Protein AF-A0A8T5S0E0-F1 (afdb_monomer_lite)

pLDDT: mean 80.26, std 11.24, range [50.44, 94.06]

Structure (mmCIF, N/CA/C/O backbone):
data_AF-A0A8T5S0E0-F1
#
_entry.id   AF-A0A8T5S0E0-F1
#
loop_
_atom_site.group_PDB
_atom_site.id
_atom_site.type_symbol
_atom_site.label_atom_id
_atom_site.lab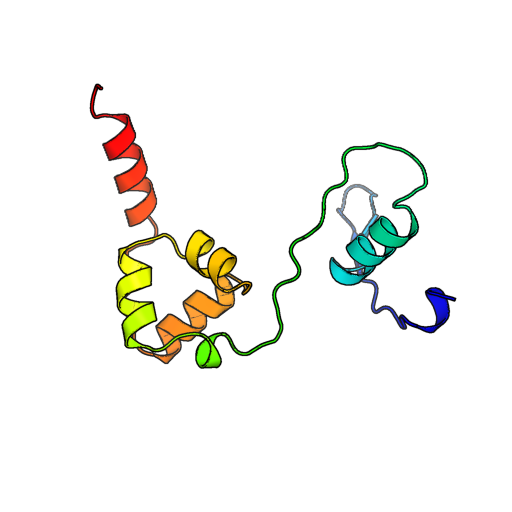el_alt_id
_atom_site.label_comp_id
_atom_site.label_asym_id
_atom_site.label_entity_id
_atom_site.label_seq_id
_atom_site.pdbx_PDB_ins_code
_atom_site.Cartn_x
_atom_site.Cartn_y
_atom_site.Cartn_z
_atom_site.occupancy
_atom_site.B_iso_or_equiv
_atom_site.auth_seq_id
_atom_site.auth_comp_id
_atom_site.auth_asym_id
_atom_site.auth_atom_id
_atom_site.pdbx_PDB_model_num
ATOM 1 N N . MET A 1 1 ? 20.255 -14.688 -21.187 1.00 51.53 1 MET A N 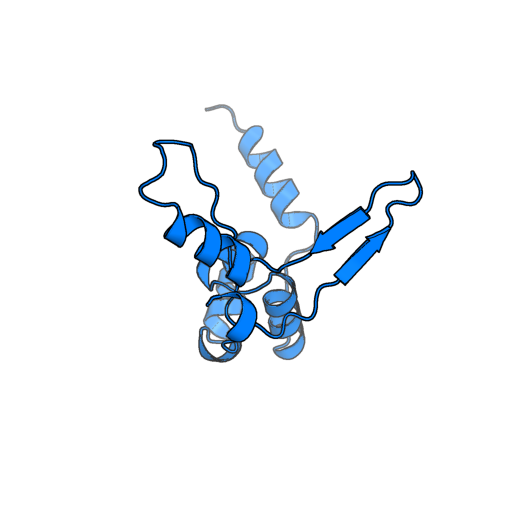1
ATOM 2 C CA . MET A 1 1 ? 19.822 -13.393 -21.769 1.00 51.53 1 MET A CA 1
ATOM 3 C C . MET A 1 1 ? 18.550 -12.947 -21.057 1.00 51.53 1 MET A C 1
ATOM 5 O O . MET A 1 1 ? 17.689 -13.785 -20.851 1.00 51.53 1 MET A O 1
ATOM 9 N N . ILE A 1 2 ? 18.393 -11.671 -20.685 1.00 53.47 2 ILE A N 1
ATOM 10 C CA . ILE A 1 2 ? 17.177 -11.169 -19.997 1.00 53.47 2 ILE A CA 1
ATOM 11 C C . ILE A 1 2 ? 15.900 -11.479 -20.804 1.00 53.47 2 ILE A C 1
ATOM 13 O O . ILE A 1 2 ? 14.902 -11.897 -20.228 1.00 53.47 2 ILE A O 1
ATOM 17 N N . LYS A 1 3 ? 15.983 -11.402 -22.143 1.00 50.44 3 LYS A N 1
ATOM 18 C CA . LYS A 1 3 ? 14.909 -11.757 -23.091 1.00 50.44 3 LYS A CA 1
ATOM 19 C C . LYS A 1 3 ? 14.311 -13.155 -22.896 1.00 50.44 3 LYS A C 1
ATOM 21 O O . LYS A 1 3 ? 13.125 -13.319 -23.116 1.00 50.44 3 LYS A O 1
ATOM 26 N N . SER A 1 4 ? 15.111 -14.148 -22.504 1.00 59.00 4 SER A N 1
ATOM 27 C CA . SER A 1 4 ? 14.640 -15.531 -22.332 1.00 59.00 4 SER A CA 1
ATOM 28 C C . SER A 1 4 ? 14.131 -15.821 -20.918 1.00 59.00 4 SER A C 1
ATOM 30 O O . SER A 1 4 ? 13.557 -16.873 -20.680 1.00 59.00 4 SER A O 1
ATOM 32 N N . LYS A 1 5 ? 14.386 -14.918 -19.962 1.00 60.59 5 LYS A N 1
ATOM 33 C CA . LYS A 1 5 ? 14.005 -15.063 -18.546 1.00 60.59 5 LYS A CA 1
ATOM 34 C C . LYS A 1 5 ? 12.640 -14.438 -18.242 1.00 60.59 5 LYS A C 1
ATOM 36 O O . LYS A 1 5 ? 12.039 -14.711 -17.211 1.00 60.59 5 LYS A O 1
ATOM 41 N N . PHE A 1 6 ? 12.188 -13.567 -19.130 1.00 59.94 6 PHE A N 1
ATOM 42 C CA . PHE A 1 6 ? 11.034 -12.716 -18.954 1.00 59.94 6 PHE A CA 1
ATOM 43 C C . PHE A 1 6 ? 10.143 -12.881 -20.189 1.00 59.94 6 PHE A C 1
ATOM 45 O O . PHE A 1 6 ? 10.235 -12.102 -21.135 1.00 59.94 6 PHE A O 1
ATOM 52 N N . GLU A 1 7 ? 9.302 -13.917 -20.194 1.00 60.81 7 GLU A N 1
ATOM 53 C CA . GLU A 1 7 ? 8.108 -13.982 -21.049 1.00 60.81 7 GLU A CA 1
ATOM 54 C C . GLU A 1 7 ? 7.168 -12.843 -20.621 1.00 60.81 7 GLU A C 1
ATOM 56 O O . GLU A 1 7 ? 6.277 -13.013 -19.792 1.00 60.81 7 GLU A O 1
ATOM 61 N N . LEU A 1 8 ? 7.463 -11.619 -21.064 1.00 60.59 8 LEU A N 1
ATOM 62 C CA . LEU A 1 8 ? 6.767 -10.425 -20.593 1.00 60.59 8 LEU A CA 1
ATOM 63 C C . LEU A 1 8 ? 5.438 -10.276 -21.316 1.00 60.59 8 LEU A C 1
ATOM 65 O O . LEU A 1 8 ? 5.395 -9.910 -22.495 1.00 60.59 8 LEU A O 1
ATOM 69 N N . GLU A 1 9 ? 4.360 -10.439 -20.555 1.00 58.84 9 GLU A N 1
ATOM 70 C CA . GLU A 1 9 ? 3.107 -9.748 -20.830 1.00 58.84 9 GLU A CA 1
ATOM 71 C C . GLU A 1 9 ? 3.397 -8.242 -20.808 1.00 58.84 9 GLU A C 1
ATOM 73 O O . GLU A 1 9 ? 3.537 -7.617 -19.757 1.00 58.84 9 GLU A O 1
ATOM 78 N N . HIS A 1 10 ? 3.590 -7.666 -21.989 1.00 64.12 10 HIS A N 1
ATOM 79 C CA . HIS A 1 10 ? 3.7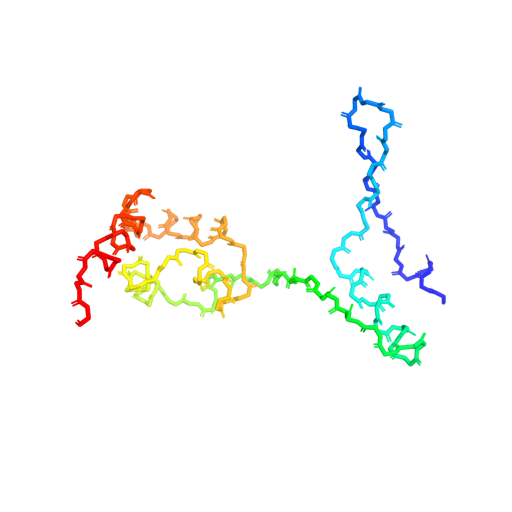47 -6.234 -22.163 1.00 64.12 10 HIS A CA 1
ATOM 80 C C . HIS A 1 10 ? 2.404 -5.672 -22.606 1.00 64.12 10 HIS A C 1
ATOM 82 O O . HIS A 1 10 ? 1.762 -6.193 -23.516 1.00 64.12 10 HIS A O 1
ATOM 88 N N . GLN A 1 11 ? 1.976 -4.595 -21.957 1.00 68.62 11 GLN A N 1
ATOM 89 C CA . GLN A 1 11 ? 0.768 -3.894 -22.356 1.00 68.62 11 GLN A CA 1
ATOM 90 C C . GLN A 1 11 ? 1.165 -2.661 -23.158 1.00 68.62 11 GLN A C 1
ATOM 92 O O . GLN A 1 11 ? 1.918 -1.812 -22.668 1.00 68.62 11 GLN A O 1
ATOM 97 N N . ILE A 1 12 ? 0.662 -2.586 -24.388 1.00 73.69 12 ILE A N 1
ATOM 98 C CA . ILE A 1 12 ? 0.734 -1.387 -25.215 1.00 73.69 12 ILE A CA 1
ATOM 99 C C . ILE A 1 12 ? -0.582 -0.642 -25.019 1.00 73.69 12 ILE A C 1
ATOM 101 O O . ILE A 1 12 ? -1.645 -1.143 -25.383 1.00 73.69 12 ILE A O 1
ATOM 105 N N . THR A 1 13 ? -0.519 0.542 -24.420 1.00 77.69 13 THR A N 1
ATOM 106 C CA . THR A 1 13 ? -1.676 1.432 -24.281 1.00 77.69 13 THR A CA 1
ATOM 107 C C . THR A 1 13 ? -1.515 2.637 -25.195 1.00 77.69 13 THR A C 1
ATOM 109 O O . THR A 1 13 ? -0.457 3.262 -25.240 1.00 77.69 13 THR A O 1
ATOM 112 N N . HIS A 1 14 ? -2.571 2.950 -25.942 1.00 78.00 14 HIS A N 1
ATOM 113 C CA . HIS A 1 14 ? -2.619 4.107 -26.830 1.00 78.00 14 HIS A CA 1
ATOM 114 C C . HIS A 1 14 ? -3.187 5.317 -26.082 1.00 78.00 14 HIS A C 1
ATOM 116 O O . HIS A 1 14 ? -4.154 5.178 -25.331 1.00 78.00 14 HIS A O 1
ATOM 122 N N . ASP A 1 15 ? -2.601 6.495 -26.283 1.00 81.31 15 ASP A N 1
ATOM 123 C CA . ASP A 1 15 ? -2.983 7.728 -25.579 1.00 81.31 15 ASP A CA 1
ATOM 124 C C . ASP A 1 15 ? -4.112 8.521 -26.263 1.00 81.31 15 ASP A C 1
ATOM 126 O O . ASP A 1 15 ? -4.625 9.485 -25.701 1.00 81.31 15 ASP A O 1
ATOM 130 N N . GLY A 1 16 ? -4.502 8.113 -27.476 1.00 76.94 16 GLY A N 1
ATOM 131 C CA . GLY A 1 16 ? -5.514 8.791 -28.293 1.00 76.94 16 GLY A CA 1
ATOM 132 C C . GLY A 1 16 ? -4.996 9.995 -29.091 1.00 76.94 16 GLY A C 1
ATOM 133 O O . GLY A 1 16 ? -5.747 10.539 -29.895 1.00 76.94 16 GLY A O 1
ATOM 134 N N . VAL A 1 17 ? -3.730 10.381 -28.917 1.00 84.00 17 VAL A N 1
ATOM 135 C CA . VAL A 1 17 ? -3.045 11.512 -29.577 1.00 84.00 17 VAL A CA 1
ATOM 136 C C . VAL A 1 17 ? -1.939 11.021 -30.531 1.00 84.00 17 VAL A C 1
ATOM 138 O O . VAL A 1 17 ? -1.349 11.809 -31.266 1.00 84.00 17 VAL A O 1
ATOM 141 N N . GLY A 1 18 ? -1.693 9.708 -30.572 1.00 83.56 18 GLY A N 1
ATOM 142 C CA . GLY A 1 18 ? -0.737 9.051 -31.468 1.00 83.56 18 GLY A CA 1
ATOM 143 C C . GLY A 1 18 ? 0.519 8.535 -30.767 1.00 83.56 18 GLY A C 1
ATOM 144 O O . GLY A 1 18 ? 1.435 8.063 -31.442 1.00 83.56 18 GLY A O 1
ATOM 145 N N . ASN A 1 19 ? 0.579 8.598 -29.432 1.00 80.38 19 ASN A N 1
ATOM 146 C CA . ASN A 1 19 ? 1.660 8.002 -28.656 1.00 80.38 19 ASN A CA 1
ATOM 147 C C . ASN A 1 19 ? 1.255 6.634 -28.097 1.00 80.38 19 ASN A C 1
ATOM 149 O O . ASN A 1 19 ? 0.094 6.351 -27.787 1.00 80.38 19 ASN A O 1
ATOM 153 N N . TYR A 1 20 ? 2.268 5.791 -27.919 1.00 76.06 20 TYR A N 1
ATOM 154 C CA . TYR A 1 20 ? 2.133 4.461 -27.347 1.00 76.06 20 TYR A CA 1
ATOM 155 C C . TYR A 1 20 ? 2.945 4.381 -26.062 1.00 76.06 20 TYR A C 1
ATOM 157 O O . TYR A 1 20 ? 4.134 4.705 -26.037 1.00 76.06 20 TYR A O 1
ATOM 165 N N . TYR A 1 21 ? 2.312 3.907 -24.997 1.00 73.50 21 TYR A N 1
ATOM 166 C CA . TYR A 1 21 ? 2.983 3.595 -23.747 1.00 73.50 21 TYR A CA 1
ATOM 167 C C . TYR A 1 21 ? 3.253 2.097 -23.680 1.00 73.50 21 TYR A C 1
ATOM 169 O O . TYR A 1 21 ? 2.338 1.282 -23.788 1.00 73.50 21 TYR A O 1
ATOM 177 N N . LEU A 1 22 ? 4.521 1.738 -23.479 1.00 75.06 22 LEU A N 1
ATOM 178 C CA . LEU A 1 22 ? 4.942 0.365 -23.224 1.00 75.06 22 LEU A CA 1
ATOM 179 C C . LEU A 1 22 ? 5.132 0.169 -21.720 1.00 75.06 22 LEU A C 1
ATOM 181 O O . LEU A 1 22 ? 6.055 0.725 -21.121 1.00 75.06 22 LEU A O 1
ATOM 185 N N . SER A 1 23 ? 4.278 -0.648 -21.109 1.00 72.81 23 SER A N 1
ATOM 186 C CA . SER A 1 23 ? 4.389 -0.984 -19.688 1.00 72.81 23 SER A CA 1
ATOM 187 C C . SER A 1 23 ? 5.130 -2.307 -19.507 1.00 72.81 23 SER A C 1
ATOM 189 O O . SER A 1 23 ? 4.569 -3.373 -19.730 1.00 72.81 23 SER A O 1
ATOM 191 N N . LEU A 1 24 ? 6.397 -2.230 -19.090 1.00 72.12 24 LEU A N 1
ATOM 192 C CA . LEU A 1 24 ? 7.266 -3.393 -18.831 1.00 72.12 24 LEU A CA 1
ATOM 193 C C . LEU A 1 24 ? 7.215 -3.897 -17.374 1.00 72.12 24 LEU A C 1
ATOM 195 O O . LEU A 1 24 ? 7.755 -4.953 -17.050 1.00 72.12 24 LEU A O 1
ATOM 199 N N . GLY A 1 25 ? 6.582 -3.126 -16.484 1.00 79.25 25 GLY A N 1
ATOM 200 C CA . GLY A 1 25 ? 6.497 -3.410 -15.053 1.00 79.25 25 GLY A CA 1
ATOM 201 C C . GLY A 1 25 ? 7.703 -2.914 -14.242 1.00 79.25 25 GLY A C 1
ATOM 202 O O . GLY A 1 25 ? 8.849 -2.917 -14.688 1.00 79.25 25 GLY A O 1
ATOM 203 N N . ALA A 1 26 ? 7.435 -2.505 -12.996 1.00 79.44 26 ALA A N 1
ATOM 204 C CA . ALA A 1 26 ? 8.432 -1.930 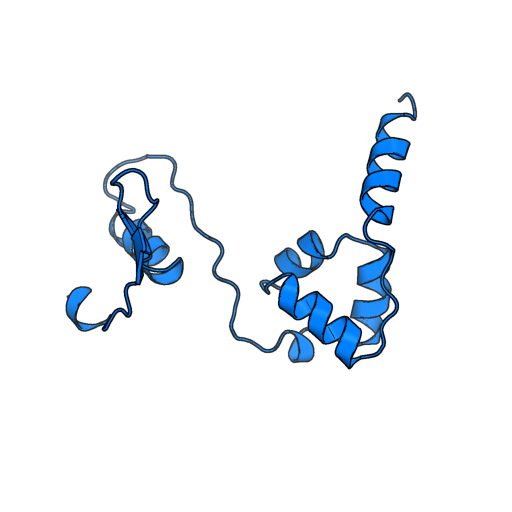-12.085 1.00 79.44 26 ALA A CA 1
ATOM 205 C C . ALA A 1 26 ? 9.594 -2.887 -11.761 1.00 79.44 26 ALA A C 1
ATOM 207 O O . ALA A 1 26 ? 10.723 -2.444 -11.565 1.00 79.44 26 ALA A O 1
ATOM 208 N N . LYS A 1 27 ? 9.326 -4.200 -11.729 1.00 79.06 27 LYS A N 1
ATOM 209 C CA . LYS A 1 27 ? 10.340 -5.222 -11.441 1.00 79.06 27 LYS A CA 1
ATOM 210 C C . LYS A 1 27 ? 11.417 -5.276 -12.520 1.00 79.06 27 LYS A C 1
ATOM 212 O O . LYS A 1 27 ? 12.592 -5.139 -12.197 1.00 79.06 27 LYS A O 1
ATOM 217 N N . LEU A 1 28 ? 11.01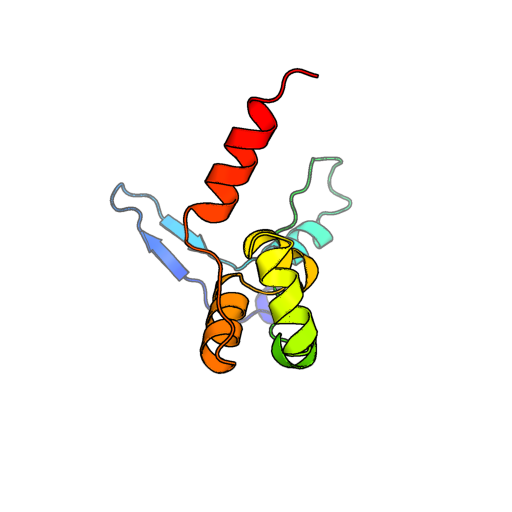1 -5.412 -13.784 1.00 80.94 28 LEU A N 1
ATOM 218 C CA . LEU A 1 28 ? 11.952 -5.443 -14.900 1.00 80.94 28 LEU A CA 1
ATOM 219 C C . LEU A 1 28 ? 12.726 -4.129 -14.999 1.00 80.94 28 LEU A C 1
ATOM 221 O O . LEU A 1 28 ? 13.930 -4.144 -15.219 1.00 80.94 28 LEU A O 1
ATOM 225 N N . PHE A 1 29 ? 12.048 -2.994 -14.811 1.00 82.56 29 PHE A N 1
ATOM 226 C CA . PHE A 1 29 ? 12.703 -1.692 -14.864 1.00 82.56 29 PHE A CA 1
ATOM 227 C C . PHE A 1 29 ? 13.828 -1.560 -13.831 1.00 82.56 29 PHE A C 1
ATOM 229 O O . PHE A 1 29 ? 14.933 -1.152 -14.183 1.00 82.56 29 PHE A O 1
ATOM 236 N N . ASN A 1 30 ? 13.572 -1.946 -12.579 1.00 84.38 30 ASN A N 1
ATOM 237 C CA . ASN A 1 30 ? 14.595 -1.914 -11.538 1.00 84.38 30 ASN A CA 1
ATOM 238 C C . ASN A 1 30 ? 15.756 -2.872 -11.852 1.00 84.38 30 ASN A C 1
ATOM 240 O O . ASN A 1 30 ? 16.907 -2.465 -11.745 1.00 84.38 30 ASN A O 1
ATOM 244 N N . GLU A 1 31 ? 15.474 -4.092 -12.327 1.00 82.81 31 GLU A N 1
ATOM 245 C CA . GLU A 1 31 ? 16.529 -5.035 -12.736 1.00 82.81 31 GLU A CA 1
ATOM 246 C C . GLU A 1 31 ? 17.360 -4.501 -13.916 1.00 82.81 31 GLU A C 1
ATOM 248 O O . GLU A 1 31 ? 18.574 -4.698 -13.968 1.00 82.81 31 GLU A O 1
ATOM 253 N N . MET A 1 32 ? 16.745 -3.795 -14.870 1.00 80.75 32 MET A N 1
ATOM 254 C CA . MET A 1 32 ? 17.491 -3.115 -15.932 1.00 80.75 32 MET A CA 1
ATOM 255 C C . MET A 1 32 ? 18.405 -2.035 -15.351 1.00 80.75 32 MET A C 1
ATOM 257 O O . MET A 1 32 ? 19.573 -1.988 -15.723 1.00 80.75 32 MET A O 1
ATOM 261 N N . LEU A 1 33 ? 17.919 -1.206 -14.420 1.00 81.88 33 LEU A N 1
ATOM 262 C CA . LEU A 1 33 ? 18.750 -0.183 -13.773 1.00 81.88 33 LEU A CA 1
ATOM 263 C C . LEU A 1 33 ? 19.969 -0.773 -13.057 1.00 81.88 33 LEU A C 1
ATOM 265 O O . LEU A 1 33 ? 21.050 -0.188 -13.147 1.00 81.88 33 LEU A O 1
ATOM 269 N N . ASP A 1 34 ? 19.808 -1.920 -12.399 1.00 82.56 34 ASP A N 1
ATOM 270 C CA . ASP A 1 34 ? 20.898 -2.607 -11.700 1.00 82.56 34 ASP A CA 1
ATOM 271 C C . ASP A 1 34 ? 21.958 -3.148 -12.670 1.00 82.56 34 ASP A C 1
ATOM 273 O O . ASP A 1 34 ? 23.151 -3.060 -12.395 1.00 82.56 34 ASP A O 1
ATOM 277 N N . ASN A 1 35 ? 21.561 -3.616 -13.857 1.00 82.06 35 ASN A N 1
ATOM 278 C CA . ASN A 1 35 ? 22.520 -4.043 -14.885 1.00 82.06 35 ASN A CA 1
ATOM 279 C C . ASN A 1 35 ? 23.368 -2.882 -15.441 1.00 82.06 35 ASN A C 1
ATOM 281 O O . ASN A 1 35 ? 24.464 -3.104 -15.948 1.00 82.06 35 ASN A O 1
ATOM 285 N N . TYR A 1 36 ? 22.880 -1.645 -15.334 1.00 76.94 36 TYR A N 1
ATOM 286 C CA . TYR A 1 36 ? 23.574 -0.427 -15.767 1.00 76.94 36 TYR A CA 1
ATOM 287 C C . TYR A 1 36 ? 24.131 0.376 -14.579 1.00 76.94 36 TYR A C 1
ATOM 289 O O . TYR A 1 36 ? 24.319 1.597 -14.661 1.00 76.94 36 TYR A O 1
ATOM 297 N N . LEU A 1 37 ? 24.383 -0.279 -13.441 1.00 72.38 37 LEU A N 1
ATOM 298 C CA . LEU A 1 37 ? 24.862 0.382 -12.224 1.00 72.38 37 LEU A CA 1
ATOM 299 C C . LEU A 1 37 ? 26.240 1.036 -12.423 1.00 72.38 37 LEU A C 1
ATOM 301 O O . LEU A 1 37 ? 26.473 2.136 -11.922 1.00 72.38 37 LEU A O 1
ATOM 305 N N . GLU A 1 38 ? 27.099 0.437 -13.246 1.00 76.88 38 GLU A N 1
ATOM 306 C CA . GLU A 1 38 ? 28.452 0.941 -13.528 1.00 76.88 38 GLU A CA 1
ATOM 307 C C . GLU A 1 38 ? 28.508 1.936 -14.698 1.00 76.88 38 GLU A C 1
ATOM 309 O O . GLU A 1 38 ? 29.477 2.674 -14.856 1.00 76.88 38 GLU A O 1
ATOM 314 N N . SER A 1 39 ? 27.457 2.024 -15.518 1.00 70.88 39 SER A N 1
ATOM 315 C CA . SER A 1 39 ? 27.528 2.685 -16.824 1.00 70.88 39 SER A CA 1
ATOM 316 C C . SER A 1 39 ? 27.266 4.201 -16.802 1.00 70.88 39 SER A C 1
ATOM 318 O O . SER A 1 39 ? 26.785 4.701 -17.816 1.00 70.88 39 SER A O 1
ATOM 320 N N . LEU A 1 40 ? 27.510 4.899 -15.672 1.00 62.09 40 LEU A N 1
ATOM 321 C CA . LEU A 1 40 ? 27.601 6.372 -15.439 1.00 62.09 40 LEU A CA 1
ATOM 322 C C . LEU A 1 40 ? 26.933 6.816 -14.105 1.00 62.09 40 LEU A C 1
ATOM 324 O O . LEU A 1 40 ? 25.925 6.235 -13.689 1.00 62.09 40 LEU A O 1
ATOM 328 N N . PRO A 1 41 ? 27.408 7.897 -13.447 1.00 70.25 41 PRO A N 1
ATOM 329 C CA . PRO A 1 41 ? 26.889 8.392 -12.162 1.00 70.25 41 PRO A CA 1
ATOM 330 C C . PRO A 1 41 ? 25.617 9.255 -12.309 1.00 70.25 41 PRO A C 1
ATOM 332 O O . PRO A 1 41 ? 25.555 10.392 -11.846 1.00 70.25 41 PRO A O 1
ATOM 335 N N . ARG A 1 42 ? 24.579 8.751 -12.986 1.00 69.75 42 ARG A N 1
ATOM 336 C CA . ARG A 1 42 ? 23.293 9.469 -13.102 1.00 69.75 42 ARG A CA 1
ATOM 337 C C . ARG A 1 42 ? 22.380 9.208 -11.903 1.00 69.75 42 ARG A C 1
ATOM 339 O O . ARG A 1 42 ? 22.441 8.155 -11.270 1.00 69.75 42 ARG A O 1
ATOM 346 N N . LYS A 1 43 ? 21.464 10.150 -11.647 1.00 72.12 43 LYS A N 1
ATOM 347 C CA . LYS A 1 43 ? 20.356 9.977 -10.698 1.00 72.12 43 LYS A CA 1
ATOM 348 C C . LYS A 1 43 ? 19.444 8.846 -11.187 1.00 72.12 43 LYS A C 1
ATOM 350 O O . LYS A 1 43 ? 18.760 8.996 -12.196 1.00 72.12 43 LYS A O 1
ATOM 355 N N . ARG A 1 44 ? 19.450 7.720 -10.474 1.00 77.00 44 ARG A N 1
ATOM 356 C CA . ARG A 1 44 ? 18.573 6.567 -10.723 1.00 77.00 44 ARG A CA 1
ATOM 357 C C . ARG A 1 44 ? 17.302 6.706 -9.887 1.00 77.00 44 ARG A C 1
ATOM 359 O O . ARG A 1 44 ? 17.358 7.166 -8.748 1.00 77.00 44 ARG A O 1
ATOM 366 N N . TYR A 1 45 ? 16.164 6.324 -10.454 1.00 79.75 45 TYR A N 1
ATOM 367 C CA . TYR A 1 45 ? 14.883 6.291 -9.753 1.00 79.75 45 TYR A CA 1
ATOM 368 C C . TYR A 1 45 ? 14.366 4.857 -9.748 1.00 79.75 45 TYR A C 1
ATOM 370 O O . TYR A 1 45 ? 14.016 4.332 -10.798 1.00 79.75 45 TYR A O 1
ATOM 378 N N . TYR A 1 46 ? 14.335 4.231 -8.576 1.00 80.38 46 TYR A N 1
ATOM 379 C CA . TYR A 1 46 ? 13.791 2.889 -8.413 1.00 80.38 46 TYR A CA 1
ATOM 380 C C . TYR A 1 46 ? 12.293 2.971 -8.161 1.00 80.38 46 TYR A C 1
ATOM 382 O O . TYR A 1 46 ? 11.837 3.694 -7.270 1.00 80.38 46 TYR A O 1
ATOM 390 N N . PHE A 1 47 ? 11.521 2.203 -8.922 1.00 81.00 47 PHE A N 1
ATOM 391 C CA . PHE A 1 47 ? 10.100 2.078 -8.649 1.00 81.00 47 PHE A CA 1
ATOM 392 C C . PHE A 1 47 ? 9.892 1.176 -7.445 1.00 81.00 47 PHE A C 1
ATOM 394 O O . PHE A 1 47 ? 10.515 0.126 -7.296 1.00 81.00 47 PHE A O 1
ATOM 401 N N . ARG A 1 48 ? 8.960 1.562 -6.583 1.00 78.00 48 ARG A N 1
ATOM 402 C CA . ARG A 1 48 ? 8.506 0.680 -5.521 1.00 78.00 48 ARG A CA 1
ATOM 403 C C . ARG A 1 48 ? 7.807 -0.529 -6.144 1.00 78.00 48 ARG A C 1
ATOM 405 O O . ARG A 1 48 ? 6.891 -0.358 -6.944 1.00 78.00 48 ARG A O 1
ATOM 412 N N . ILE A 1 49 ? 8.217 -1.728 -5.742 1.00 77.44 49 ILE A N 1
ATOM 413 C CA . ILE A 1 49 ? 7.580 -2.992 -6.125 1.00 77.44 49 ILE A CA 1
ATOM 414 C C . ILE A 1 49 ? 6.868 -3.513 -4.875 1.00 77.44 49 ILE A C 1
ATOM 416 O O . ILE A 1 49 ? 7.526 -4.059 -3.982 1.00 77.44 49 ILE A O 1
ATOM 420 N N . PRO A 1 50 ? 5.550 -3.296 -4.742 1.00 74.31 50 PRO A N 1
ATOM 421 C CA . PRO A 1 50 ? 4.817 -3.824 -3.607 1.00 74.31 50 PRO A CA 1
ATOM 422 C C . PRO A 1 50 ? 4.855 -5.345 -3.643 1.00 74.31 50 PRO A C 1
ATOM 424 O O . PRO A 1 50 ? 4.790 -5.961 -4.710 1.00 74.31 50 PRO A O 1
ATOM 427 N N . SER A 1 51 ? 4.997 -5.952 -2.472 1.00 73.25 51 SER A N 1
ATOM 428 C CA . SER A 1 51 ? 5.070 -7.403 -2.395 1.00 73.25 51 SER A CA 1
ATOM 429 C C . SER A 1 51 ? 3.691 -8.018 -2.651 1.00 73.25 51 SER A C 1
ATOM 431 O O . SER A 1 51 ? 2.668 -7.437 -2.286 1.00 73.25 51 SER A O 1
ATOM 433 N N . ARG A 1 52 ? 3.675 -9.218 -3.240 1.00 61.69 52 ARG A N 1
ATOM 434 C CA . ARG A 1 52 ? 2.484 -10.083 -3.270 1.00 61.69 52 ARG A CA 1
ATOM 435 C C . ARG A 1 52 ? 2.212 -10.768 -1.922 1.00 61.69 52 ARG A C 1
ATOM 437 O O . ARG A 1 52 ? 1.249 -11.518 -1.838 1.00 61.69 52 ARG A O 1
ATOM 444 N N . ILE A 1 53 ? 3.052 -10.557 -0.901 1.00 65.62 53 ILE A N 1
ATOM 445 C CA . ILE A 1 53 ? 2.828 -11.130 0.432 1.00 65.62 53 ILE A CA 1
ATOM 446 C C . ILE A 1 53 ? 1.494 -10.591 0.951 1.00 65.62 53 ILE A C 1
ATOM 448 O O . ILE A 1 53 ? 1.196 -9.402 0.787 1.00 65.62 53 ILE A O 1
ATOM 452 N N . TYR A 1 54 ? 0.688 -11.463 1.557 1.00 70.94 54 TYR A N 1
ATOM 453 C CA . TYR A 1 54 ? -0.580 -11.060 2.140 1.00 70.94 54 TYR A CA 1
ATOM 454 C C . TYR A 1 54 ? -0.304 -10.051 3.250 1.00 70.94 54 TYR A C 1
ATOM 456 O O . TYR A 1 54 ? 0.297 -10.355 4.276 1.00 70.94 54 TYR A O 1
ATOM 464 N N . PHE A 1 55 ? -0.748 -8.816 3.030 1.00 84.12 55 PHE A N 1
ATOM 465 C CA . PHE A 1 55 ? -0.685 -7.756 4.033 1.00 84.12 55 PHE A CA 1
ATOM 466 C C . PHE A 1 55 ? -1.296 -8.208 5.371 1.00 84.12 55 PHE A C 1
ATOM 468 O O . PHE A 1 55 ? -0.795 -7.831 6.426 1.00 84.12 55 PHE A O 1
ATOM 475 N N . GLU A 1 56 ? -2.309 -9.073 5.309 1.00 83.44 56 GLU A N 1
ATOM 476 C CA . GLU A 1 56 ? -2.989 -9.700 6.446 1.00 83.44 56 GLU A CA 1
ATOM 477 C C . GLU A 1 56 ? -2.045 -10.491 7.365 1.00 83.44 56 GLU A C 1
ATOM 479 O O . GLU A 1 56 ? -2.209 -10.436 8.579 1.00 83.44 56 GLU A O 1
ATOM 484 N N . ASP A 1 57 ? -1.009 -11.133 6.820 1.00 86.25 57 ASP A N 1
ATOM 485 C CA . ASP A 1 57 ? -0.031 -11.891 7.614 1.00 86.25 57 ASP A CA 1
ATOM 486 C C . ASP A 1 57 ? 0.983 -10.965 8.306 1.00 86.25 57 ASP A C 1
ATOM 488 O O . ASP A 1 57 ? 1.629 -11.330 9.286 1.00 86.25 57 ASP A O 1
ATOM 492 N N . SER A 1 58 ? 1.138 -9.743 7.790 1.00 85.81 58 SER A N 1
ATOM 493 C CA . SER A 1 58 ? 2.141 -8.783 8.260 1.00 85.81 58 SER A CA 1
ATOM 494 C C . SER A 1 58 ? 1.642 -7.850 9.366 1.00 85.81 58 SER A C 1
ATOM 496 O O . SER A 1 58 ? 2.440 -7.137 9.983 1.00 85.81 58 SER A O 1
ATOM 498 N N . VAL A 1 59 ? 0.329 -7.805 9.616 1.00 89.38 59 VAL A N 1
ATOM 499 C CA . VAL A 1 59 ? -0.272 -6.885 10.587 1.00 89.38 59 VAL A CA 1
ATOM 500 C C . VAL A 1 59 ? -1.491 -7.503 11.260 1.00 89.38 59 VAL A C 1
ATOM 502 O O . VAL A 1 59 ? -2.349 -8.073 10.605 1.00 89.38 59 VAL A O 1
ATOM 505 N N . SER A 1 60 ? -1.617 -7.343 12.578 1.00 92.81 60 SER A N 1
ATOM 506 C CA . SER A 1 60 ? -2.830 -7.759 13.285 1.00 92.81 60 SER A CA 1
ATOM 507 C C . SER A 1 60 ? -3.955 -6.728 13.138 1.00 92.81 60 SER A C 1
ATOM 509 O O . SER A 1 60 ? -3.710 -5.527 12.962 1.00 92.81 60 SER A O 1
ATOM 511 N N . LYS A 1 61 ? -5.206 -7.181 13.291 1.00 91.62 61 LYS A N 1
ATOM 512 C CA . LYS A 1 61 ? -6.404 -6.323 13.272 1.00 91.62 61 LYS A CA 1
ATOM 513 C C . LYS A 1 61 ? -6.301 -5.143 14.248 1.00 91.62 61 LYS A C 1
ATOM 515 O O . LYS A 1 61 ? -6.640 -4.015 13.892 1.00 91.62 61 LYS A O 1
ATOM 520 N N . GLU A 1 62 ? -5.790 -5.381 15.454 1.00 92.19 62 GLU A N 1
ATOM 521 C CA . GLU A 1 62 ? -5.623 -4.346 16.485 1.00 92.19 62 GLU A CA 1
ATOM 522 C C . GLU A 1 62 ? -4.562 -3.303 16.130 1.00 92.19 62 GLU A C 1
ATOM 524 O O . GLU A 1 62 ? -4.716 -2.114 16.419 1.00 92.19 62 GLU A O 1
ATOM 529 N N . ILE A 1 63 ? -3.462 -3.732 15.512 1.00 93.06 63 ILE A N 1
ATOM 530 C CA . ILE A 1 63 ? -2.410 -2.811 15.084 1.00 93.06 63 ILE A CA 1
ATOM 531 C C . ILE A 1 63 ? -2.936 -1.953 13.936 1.00 93.06 63 ILE A C 1
ATOM 533 O O . ILE A 1 63 ? -2.742 -0.735 13.939 1.00 93.06 63 ILE A O 1
ATOM 537 N N . LEU A 1 64 ? -3.638 -2.565 12.981 1.00 92.56 64 LEU A N 1
ATOM 538 C CA . LEU A 1 64 ? -4.192 -1.852 11.839 1.00 92.56 64 LEU A CA 1
ATOM 539 C C . LEU A 1 64 ? -5.227 -0.806 12.270 1.00 92.56 64 LEU A C 1
ATOM 541 O O . LEU A 1 64 ? -5.149 0.334 11.811 1.00 92.56 64 LEU A O 1
ATOM 545 N N . SER A 1 65 ? -6.129 -1.142 13.198 1.00 93.12 65 SER A N 1
ATOM 546 C CA . SER A 1 65 ? -7.135 -0.194 13.693 1.00 93.12 65 SER A CA 1
ATOM 547 C C . SER A 1 65 ? -6.492 1.038 14.332 1.00 93.12 65 SER A C 1
ATOM 549 O O . SER A 1 65 ? -6.868 2.164 14.012 1.00 93.12 65 SER A O 1
ATOM 551 N N . LYS A 1 66 ? -5.445 0.859 15.144 1.00 93.69 66 LYS A N 1
ATOM 552 C CA . LYS A 1 66 ? -4.686 1.976 15.732 1.00 93.69 66 LYS A CA 1
ATOM 553 C C . LYS A 1 66 ? -3.931 2.780 14.671 1.00 93.69 66 LYS A C 1
ATOM 555 O O . LYS A 1 66 ? -3.885 4.008 14.737 1.00 93.69 66 LYS A O 1
ATOM 560 N N . LEU A 1 67 ? -3.325 2.111 13.690 1.00 92.94 67 LEU A N 1
ATOM 561 C CA . LEU A 1 67 ? -2.528 2.769 12.652 1.00 92.94 67 LEU A CA 1
ATOM 562 C C . LEU A 1 67 ? -3.365 3.652 11.732 1.00 92.94 67 LEU A C 1
ATOM 564 O O . LEU A 1 67 ? -2.924 4.752 11.403 1.00 92.94 67 LEU A O 1
ATOM 568 N N . VAL A 1 68 ? -4.559 3.200 11.352 1.00 93.12 68 VAL A N 1
ATOM 569 C CA . VAL A 1 68 ? -5.477 3.915 10.451 1.00 93.12 68 VAL A CA 1
ATOM 570 C C . VAL A 1 68 ? -5.896 5.282 11.004 1.00 93.12 68 VAL A C 1
ATOM 572 O O . VAL A 1 68 ? -6.114 6.209 10.224 1.00 93.12 68 VAL A O 1
ATOM 575 N N . TRP A 1 69 ? -5.941 5.428 12.331 1.00 92.06 69 TRP A N 1
ATOM 576 C CA . TRP A 1 69 ? -6.215 6.694 13.023 1.00 92.06 69 TRP A CA 1
ATOM 577 C C . TRP A 1 69 ? -4.961 7.501 13.371 1.00 92.06 69 TRP A C 1
ATOM 579 O O . TRP A 1 69 ? -5.068 8.676 13.714 1.00 92.06 69 TRP A O 1
ATOM 589 N N . LYS A 1 70 ? -3.768 6.904 13.264 1.00 91.06 70 LYS A N 1
ATOM 590 C CA . LYS A 1 70 ? -2.487 7.559 13.573 1.00 91.06 70 LYS A CA 1
ATOM 591 C C . LYS A 1 70 ? -1.792 8.123 12.337 1.00 91.06 70 LYS A C 1
ATOM 593 O O . LYS A 1 70 ? -1.128 9.155 12.433 1.00 91.06 70 LYS A O 1
ATOM 598 N N . ILE A 1 71 ? -1.910 7.455 11.190 1.00 91.81 71 ILE A N 1
ATOM 599 C CA . ILE A 1 71 ? -1.277 7.865 9.934 1.00 91.81 71 ILE A CA 1
ATOM 600 C C . ILE A 1 71 ? -2.178 7.600 8.712 1.00 91.81 71 ILE A C 1
ATOM 602 O O . ILE A 1 71 ? -2.971 6.660 8.719 1.00 91.81 71 ILE A O 1
ATOM 606 N N . PRO A 1 72 ? -2.020 8.368 7.614 1.00 91.69 72 PRO A N 1
ATOM 607 C CA . PRO A 1 72 ? -2.756 8.129 6.376 1.00 91.69 72 PRO A CA 1
ATOM 608 C C . PRO A 1 72 ? -2.472 6.751 5.767 1.00 91.69 72 PRO A C 1
ATOM 610 O O . PRO A 1 72 ? -1.332 6.281 5.774 1.00 91.69 72 PRO A O 1
ATOM 613 N N . ILE A 1 73 ? -3.478 6.169 5.104 1.00 90.88 73 ILE A N 1
ATOM 614 C CA . ILE A 1 73 ? -3.390 4.866 4.415 1.00 90.88 73 ILE A CA 1
ATOM 615 C C . ILE A 1 73 ? -2.195 4.792 3.458 1.00 90.88 73 ILE A C 1
ATOM 617 O O . ILE A 1 73 ? -1.537 3.759 3.378 1.00 90.88 73 ILE A O 1
ATOM 621 N N . LYS A 1 74 ? -1.867 5.893 2.765 1.00 89.50 74 LYS A N 1
ATOM 622 C CA . LYS A 1 74 ? -0.692 5.954 1.885 1.00 89.50 74 LYS A CA 1
ATOM 623 C C . LYS A 1 74 ? 0.596 5.606 2.644 1.00 89.50 74 LYS A C 1
ATOM 625 O O . LYS A 1 74 ? 1.331 4.727 2.204 1.00 89.50 74 LYS A O 1
ATOM 630 N N . LYS A 1 75 ? 0.806 6.200 3.823 1.00 90.50 75 LYS A N 1
ATOM 631 C CA . LYS A 1 75 ? 1.975 5.928 4.673 1.00 90.50 75 LYS A CA 1
ATOM 632 C C . LYS A 1 75 ? 1.958 4.515 5.255 1.00 90.50 75 LYS A C 1
ATOM 634 O O . LYS A 1 75 ? 3.009 3.893 5.356 1.00 90.50 75 LYS A O 1
ATOM 639 N N . ILE A 1 76 ? 0.782 3.983 5.600 1.00 91.44 76 ILE A N 1
ATOM 640 C CA . ILE A 1 76 ? 0.646 2.576 6.025 1.00 91.44 76 ILE A CA 1
ATOM 641 C C . ILE A 1 76 ? 1.096 1.656 4.889 1.00 91.44 76 ILE A C 1
ATOM 643 O O . ILE A 1 76 ? 1.927 0.777 5.090 1.00 91.44 76 ILE A O 1
ATOM 647 N N . SER A 1 77 ? 0.608 1.906 3.675 1.00 90.44 77 SER A N 1
ATOM 648 C CA . SER A 1 77 ? 0.942 1.100 2.504 1.00 90.44 77 SER A CA 1
ATOM 649 C C . SER A 1 77 ? 2.448 1.089 2.226 1.00 90.44 77 SER A C 1
ATOM 651 O O . SER A 1 77 ? 3.006 0.039 1.929 1.00 90.44 77 SER A O 1
ATOM 653 N N . GLU A 1 78 ? 3.113 2.239 2.373 1.00 89.31 78 GLU A N 1
ATOM 654 C CA . GLU A 1 78 ? 4.565 2.386 2.231 1.00 89.31 78 GLU A CA 1
ATOM 655 C C . GLU A 1 78 ? 5.310 1.601 3.310 1.00 89.31 78 GLU A C 1
ATOM 657 O O . GLU A 1 78 ? 6.205 0.825 2.981 1.00 89.31 78 GLU A O 1
ATOM 662 N N . LYS A 1 79 ? 4.885 1.724 4.574 1.00 89.94 79 LYS A N 1
ATOM 663 C CA . LYS A 1 79 ? 5.504 1.034 5.712 1.00 89.94 79 LYS A CA 1
ATOM 664 C C . LYS A 1 79 ? 5.483 -0.492 5.574 1.00 89.94 79 LYS A C 1
ATOM 666 O O . LYS A 1 79 ? 6.458 -1.139 5.929 1.00 89.94 79 LYS A O 1
ATOM 671 N N . TYR A 1 80 ? 4.390 -1.053 5.063 1.00 88.56 80 TYR A N 1
ATOM 672 C CA . TYR A 1 80 ? 4.213 -2.505 4.916 1.00 88.56 80 TYR A CA 1
ATOM 673 C C . TYR A 1 80 ? 4.532 -3.017 3.506 1.00 88.56 80 TYR A C 1
ATOM 675 O O . TYR A 1 80 ? 4.169 -4.132 3.147 1.00 88.56 80 TYR A O 1
ATOM 683 N N . ASN A 1 81 ? 5.159 -2.185 2.673 1.00 88.00 81 ASN A N 1
ATOM 684 C CA . ASN A 1 81 ? 5.424 -2.458 1.266 1.00 88.00 81 ASN A CA 1
ATOM 685 C C . ASN A 1 81 ? 4.239 -3.108 0.496 1.00 88.00 81 ASN A C 1
ATOM 687 O O . ASN A 1 81 ? 4.431 -3.980 -0.349 1.00 88.00 81 ASN A O 1
ATOM 691 N N . THR A 1 82 ? 3.013 -2.628 0.733 1.00 89.12 82 THR A N 1
ATOM 692 C CA . THR A 1 82 ? 1.776 -3.069 0.059 1.00 89.12 82 THR A CA 1
ATOM 693 C C . THR A 1 82 ? 1.053 -1.940 -0.696 1.00 89.12 82 THR A C 1
ATOM 695 O O . THR A 1 82 ? 1.365 -0.759 -0.532 1.00 89.12 82 THR A O 1
ATOM 698 N N . TYR A 1 83 ? 0.063 -2.258 -1.527 1.00 88.12 83 TYR A N 1
ATOM 699 C CA . TYR A 1 83 ? -0.743 -1.239 -2.204 1.00 88.12 83 TYR A CA 1
ATOM 700 C C . TYR A 1 83 ? -1.757 -0.583 -1.245 1.00 88.12 83 TYR A C 1
ATOM 702 O O . TYR A 1 83 ? -2.372 -1.275 -0.434 1.00 88.12 83 TYR A O 1
ATOM 710 N N . PRO A 1 84 ? -2.036 0.732 -1.371 1.00 89.50 84 PRO A N 1
ATOM 711 C CA . PRO A 1 84 ? -3.088 1.397 -0.593 1.00 89.50 84 PRO A CA 1
ATOM 712 C C . PRO A 1 84 ? -4.466 0.739 -0.727 1.00 89.50 84 PRO A C 1
ATOM 714 O O . PRO A 1 84 ? -5.252 0.768 0.215 1.00 89.50 84 PRO A O 1
ATOM 717 N N . LYS A 1 85 ? -4.753 0.159 -1.902 1.00 89.44 85 LYS A N 1
ATOM 718 C CA . LYS A 1 85 ? -5.985 -0.588 -2.175 1.00 89.44 85 LYS A CA 1
ATOM 719 C C . LYS A 1 85 ? -6.122 -1.789 -1.233 1.00 89.44 85 LYS A C 1
ATOM 721 O O . LYS A 1 85 ? -7.146 -1.896 -0.576 1.00 89.44 85 LYS A O 1
ATOM 726 N N . ILE A 1 86 ? -5.055 -2.574 -1.076 1.00 89.75 86 ILE A N 1
ATOM 727 C CA . ILE A 1 86 ? -5.030 -3.746 -0.191 1.00 89.75 86 ILE A CA 1
ATOM 728 C C . ILE A 1 86 ? -5.310 -3.329 1.254 1.00 89.75 86 ILE A C 1
ATOM 730 O O . ILE A 1 86 ? -6.154 -3.918 1.910 1.00 89.75 86 ILE A O 1
ATOM 734 N N . VAL A 1 87 ? -4.689 -2.247 1.738 1.00 90.94 87 VAL A N 1
ATOM 735 C CA . VAL A 1 87 ? -4.951 -1.746 3.100 1.00 90.94 87 VAL A CA 1
ATOM 736 C C . VAL A 1 87 ? -6.431 -1.398 3.302 1.00 90.94 87 VAL A C 1
ATOM 738 O O . VAL A 1 87 ? -6.979 -1.671 4.367 1.00 90.94 87 VAL A O 1
ATOM 741 N N . ARG A 1 88 ? -7.089 -0.799 2.298 1.00 91.00 88 ARG A N 1
ATOM 742 C CA . ARG A 1 88 ? -8.525 -0.469 2.362 1.00 91.00 88 ARG A CA 1
ATOM 743 C C . ARG A 1 88 ? -9.383 -1.727 2.379 1.00 91.00 88 ARG A C 1
ATOM 745 O O . ARG A 1 88 ? -10.231 -1.842 3.253 1.00 91.00 88 ARG A O 1
ATOM 752 N N . GLU A 1 89 ? -9.113 -2.658 1.472 1.00 91.56 89 GLU A N 1
ATOM 753 C CA . GLU A 1 89 ? -9.826 -3.935 1.379 1.00 91.56 89 GLU A CA 1
ATOM 754 C C . GLU A 1 89 ? -9.695 -4.742 2.673 1.00 91.56 89 GLU A C 1
ATOM 756 O O . GLU A 1 89 ? -10.687 -5.259 3.174 1.00 91.56 89 GLU A O 1
ATOM 761 N N . THR A 1 90 ? -8.507 -4.779 3.281 1.00 91.12 90 THR A N 1
ATOM 762 C CA . THR A 1 90 ? -8.295 -5.429 4.579 1.00 91.12 90 THR A CA 1
ATOM 763 C C . THR A 1 90 ? -9.046 -4.722 5.709 1.00 91.12 90 THR A C 1
ATOM 765 O O . THR A 1 90 ? -9.602 -5.393 6.574 1.00 91.12 90 THR A O 1
ATOM 768 N N . CYS A 1 91 ? -9.118 -3.384 5.710 1.00 92.56 91 CYS A N 1
ATOM 769 C CA . CYS A 1 91 ? -9.945 -2.666 6.686 1.00 92.56 91 CYS A CA 1
ATOM 770 C C . CYS A 1 91 ? -11.428 -3.022 6.540 1.00 92.56 91 CYS A C 1
ATOM 772 O O . CYS A 1 91 ? -12.087 -3.244 7.551 1.00 92.56 91 CYS A O 1
ATOM 774 N N . ASP A 1 92 ? -11.930 -3.102 5.307 1.00 92.62 92 ASP A N 1
ATOM 775 C CA . ASP A 1 92 ? -13.329 -3.436 5.025 1.00 92.62 92 ASP A CA 1
ATOM 776 C C . ASP A 1 92 ? -13.632 -4.894 5.403 1.00 92.62 92 ASP A C 1
ATOM 778 O O . ASP A 1 92 ? -14.616 -5.169 6.085 1.00 92.62 92 ASP A O 1
ATOM 782 N N . LYS A 1 93 ? -12.726 -5.823 5.074 1.00 92.81 93 LYS A N 1
ATOM 783 C CA . LYS A 1 93 ? -12.812 -7.244 5.446 1.00 92.81 93 LYS A CA 1
ATOM 784 C C . LYS A 1 93 ? -12.821 -7.460 6.961 1.00 92.81 93 LYS A C 1
ATOM 786 O O . LYS A 1 93 ? -13.471 -8.379 7.449 1.00 92.81 93 LYS A O 1
ATOM 791 N N . TRP A 1 94 ? -12.073 -6.652 7.711 1.00 93.50 94 TRP A N 1
ATOM 792 C CA . TRP A 1 94 ? -11.964 -6.767 9.168 1.00 93.50 94 TRP A CA 1
ATOM 793 C C . TRP A 1 94 ? -12.921 -5.855 9.938 1.00 93.50 94 TRP A C 1
ATOM 795 O O . TRP A 1 94 ? -12.831 -5.826 11.168 1.00 93.50 94 TRP A O 1
ATOM 805 N N . ASP A 1 95 ? -13.820 -5.144 9.257 1.00 94.06 95 ASP A N 1
ATOM 806 C CA . ASP A 1 95 ? -14.754 -4.178 9.851 1.00 94.06 95 ASP A CA 1
ATOM 807 C C . ASP A 1 95 ? -14.044 -3.116 10.719 1.00 94.06 95 ASP A C 1
ATOM 809 O O . ASP A 1 95 ? -14.400 -2.820 11.862 1.00 94.06 95 ASP A O 1
ATOM 813 N N . ILE A 1 96 ? -12.942 -2.568 10.199 1.00 93.56 96 ILE A N 1
ATOM 814 C CA . ILE A 1 96 ? -12.185 -1.496 10.848 1.00 93.56 96 ILE A CA 1
ATOM 815 C C . ILE A 1 96 ? -12.726 -0.150 10.373 1.00 93.56 96 ILE A C 1
ATOM 817 O O . ILE A 1 96 ? -12.601 0.212 9.201 1.00 93.56 96 ILE A O 1
ATOM 821 N N . LYS A 1 97 ? -13.234 0.654 11.314 1.00 91.75 97 LYS A N 1
ATOM 822 C CA . LYS A 1 97 ? -13.639 2.037 11.038 1.00 91.75 97 LYS A CA 1
ATOM 823 C C . LYS A 1 97 ? -12.450 2.876 10.578 1.00 91.75 97 LYS A C 1
ATOM 825 O O . LYS A 1 97 ? -11.440 2.989 11.278 1.00 91.75 97 LYS A O 1
ATOM 830 N N . ARG A 1 98 ? -12.608 3.503 9.414 1.00 90.88 98 ARG A N 1
ATOM 831 C CA . ARG A 1 98 ? -11.627 4.405 8.806 1.00 90.88 98 ARG A CA 1
ATOM 832 C C . ARG A 1 98 ? -12.048 5.864 9.012 1.00 90.88 98 ARG A C 1
ATOM 834 O O . ARG A 1 98 ? -13.245 6.143 9.006 1.00 90.88 98 ARG A O 1
ATOM 841 N N . PRO A 1 99 ? -11.092 6.796 9.157 1.00 88.38 99 PRO A N 1
ATOM 842 C CA . PRO A 1 99 ? -11.396 8.216 9.111 1.00 88.38 99 PRO A CA 1
ATOM 843 C C . PRO A 1 99 ? -11.927 8.600 7.724 1.00 88.38 99 PRO A C 1
ATOM 845 O O . PRO A 1 99 ? -11.553 7.996 6.714 1.00 88.38 99 PRO A O 1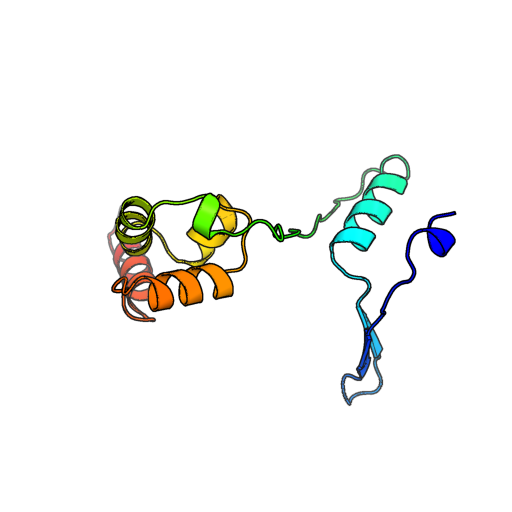
ATOM 848 N N . GLU A 1 100 ? -12.781 9.621 7.678 1.00 85.56 100 GLU A N 1
ATOM 849 C CA . GLU A 1 100 ? -13.349 10.138 6.432 1.00 85.56 100 GLU A CA 1
ATOM 850 C C . GLU A 1 100 ? -12.263 10.576 5.439 1.00 85.56 100 GLU A C 1
ATOM 852 O O . GLU A 1 100 ? -11.162 10.983 5.826 1.00 85.56 100 GLU A O 1
ATOM 857 N N . SER A 1 101 ? -12.589 10.567 4.142 1.00 76.50 101 SER A N 1
ATOM 858 C CA . SER A 1 101 ? -11.654 10.891 3.052 1.00 76.50 101 SER A CA 1
ATOM 859 C C . SER A 1 101 ? -10.900 12.213 3.248 1.00 76.50 101 SER A C 1
ATOM 861 O O . SER A 1 101 ? -9.748 12.334 2.831 1.00 76.50 101 SER A O 1
ATOM 863 N N . HIS A 1 102 ? -11.521 13.198 3.902 1.00 83.06 102 HIS A N 1
ATOM 864 C CA . HIS A 1 102 ? -10.953 14.532 4.112 1.00 83.06 102 HIS A CA 1
ATOM 865 C C . HIS A 1 102 ? -10.315 14.742 5.489 1.00 83.06 102 HIS A C 1
ATOM 867 O O . HIS A 1 102 ? -9.667 15.770 5.690 1.00 83.06 102 HIS A O 1
ATOM 873 N N . TYR A 1 103 ? -10.436 13.784 6.411 1.00 88.31 103 TYR A N 1
ATOM 874 C CA . TYR A 1 103 ? -9.944 13.900 7.787 1.00 88.31 103 TYR A CA 1
ATOM 875 C C . TYR A 1 103 ? -8.456 14.275 7.842 1.00 88.31 103 TYR A C 1
ATOM 877 O O . TYR A 1 103 ? -8.065 15.265 8.457 1.00 88.31 103 TYR A O 1
ATOM 885 N N . TRP A 1 104 ? -7.622 13.532 7.111 1.00 86.06 104 TRP A N 1
ATOM 886 C CA . TRP A 1 104 ? -6.178 13.768 7.077 1.00 86.06 104 TRP A CA 1
ATOM 887 C C . TRP A 1 104 ? -5.800 15.083 6.388 1.00 86.06 104 TRP A C 1
ATOM 889 O O . TRP A 1 104 ? -4.847 15.733 6.806 1.00 86.06 104 TRP A O 1
ATOM 899 N N . ASN A 1 105 ? -6.558 15.507 5.373 1.00 83.69 105 ASN A N 1
ATOM 900 C CA . ASN A 1 105 ? -6.322 16.784 4.694 1.00 83.69 105 ASN A CA 1
ATOM 901 C C . ASN A 1 105 ? -6.677 17.971 5.596 1.00 83.69 105 ASN A C 1
ATOM 903 O O . ASN A 1 105 ? -5.999 18.996 5.553 1.00 83.69 105 ASN A O 1
ATOM 907 N N . LYS A 1 106 ? -7.724 17.831 6.418 1.00 83.94 106 LYS A N 1
ATOM 908 C CA . LYS A 1 106 ? -8.133 18.843 7.395 1.00 83.94 106 LYS A CA 1
ATOM 909 C C . LYS A 1 106 ? -7.061 19.029 8.472 1.00 83.94 106 LYS A C 1
ATOM 911 O O . LYS A 1 106 ? -6.620 20.151 8.679 1.00 83.94 106 LYS A O 1
ATOM 916 N N . LEU A 1 107 ? -6.553 17.931 9.034 1.00 82.69 107 LEU A N 1
ATOM 917 C CA . LEU A 1 107 ? -5.476 17.958 10.032 1.00 82.69 107 LEU A CA 1
ATOM 918 C C . LEU A 1 107 ? -4.182 18.607 9.521 1.00 82.69 107 LEU A C 1
ATOM 920 O O . LEU A 1 107 ? -3.510 19.311 10.268 1.00 82.69 107 LEU A O 1
ATOM 924 N N . ILE A 1 108 ? -3.806 18.364 8.261 1.00 81.38 108 ILE A N 1
ATOM 925 C CA . ILE A 1 108 ? -2.614 18.992 7.667 1.00 81.38 108 ILE A CA 1
ATOM 926 C C . ILE A 1 108 ? -2.816 20.507 7.560 1.00 81.38 108 ILE A C 1
ATOM 928 O O . ILE A 1 108 ? -1.961 21.264 8.007 1.00 81.38 108 ILE A O 1
ATOM 932 N N . LYS A 1 109 ? -3.976 20.942 7.052 1.00 79.44 109 LYS A N 1
ATOM 933 C CA . LYS A 1 109 ? -4.316 22.368 6.940 1.00 79.44 109 LYS A CA 1
ATOM 934 C C . LYS A 1 109 ? -4.399 23.073 8.293 1.00 79.44 109 LYS A C 1
ATOM 936 O O . LYS A 1 109 ? -4.094 24.255 8.373 1.00 79.44 109 LYS A O 1
ATOM 941 N N . GLU A 1 110 ? -4.851 22.386 9.338 1.00 78.31 110 GLU A N 1
ATOM 942 C CA . GLU A 1 110 ? -4.899 22.935 10.698 1.00 78.31 110 GLU A CA 1
ATOM 943 C C . GLU A 1 110 ? -3.490 23.125 11.271 1.00 78.31 110 GLU A C 1
ATOM 945 O O . GLU A 1 110 ? -3.189 24.199 11.780 1.00 78.31 110 GLU A O 1
ATOM 950 N N . LYS A 1 111 ? -2.587 22.154 11.081 1.00 74.44 111 LYS A N 1
ATOM 951 C CA . LYS A 1 111 ? -1.178 22.279 11.497 1.00 74.44 111 LYS A CA 1
ATOM 952 C C . LYS A 1 111 ? -0.404 23.375 10.769 1.00 74.44 111 LYS A C 1
ATOM 954 O O . LYS A 1 111 ? 0.550 23.908 11.317 1.00 74.44 111 LYS A O 1
ATOM 959 N N . GLU A 1 112 ? -0.778 23.694 9.535 1.00 73.12 112 GLU A N 1
ATOM 960 C CA . GLU A 1 112 ? -0.170 24.791 8.771 1.00 73.12 112 GLU A CA 1
ATOM 961 C C . GLU A 1 112 ? -0.634 26.179 9.243 1.00 73.12 112 GLU A C 1
ATOM 963 O O . GLU A 1 112 ? 0.007 27.176 8.919 1.00 73.12 112 GLU A O 1
ATOM 968 N N . LYS A 1 113 ? -1.741 26.255 9.995 1.00 67.44 113 LYS A N 1
ATOM 969 C CA . LYS A 1 113 ? -2.323 27.511 10.490 1.00 67.44 113 LYS A CA 1
ATOM 970 C C . LYS A 1 113 ? -1.866 27.906 11.891 1.00 67.44 113 LYS A C 1
ATOM 972 O O . LYS A 1 113 ? -2.088 29.053 12.268 1.00 67.44 113 LYS A O 1
ATOM 977 N N . GLU A 1 114 ? -1.259 27.004 12.657 1.00 52.16 114 GLU A N 1
ATOM 978 C CA . GLU A 1 114 ? -0.652 27.362 13.941 1.00 52.16 114 GLU A CA 1
ATOM 979 C C . GLU A 1 114 ? 0.668 28.115 13.682 1.00 52.16 114 GLU A C 1
ATOM 981 O O . GLU A 1 114 ? 1.586 27.542 13.084 1.00 52.16 114 GLU A O 1
ATOM 986 N N . PRO A 1 115 ? 0.783 29.405 14.068 1.00 60.78 115 PRO A N 1
ATOM 987 C CA . PRO A 1 115 ? 2.052 30.113 13.980 1.00 60.78 115 PRO A CA 1
ATOM 988 C C . PRO A 1 115 ? 3.067 29.456 14.927 1.00 60.78 115 PRO A C 1
ATOM 990 O O . PRO A 1 115 ? 2.723 29.077 16.046 1.00 60.78 115 PRO A O 1
ATOM 993 N N . LYS A 1 116 ? 4.298 29.292 14.432 1.00 53.47 116 LYS A N 1
ATOM 994 C CA . LYS A 1 116 ? 5.451 28.798 15.198 1.00 53.47 116 LYS A CA 1
ATOM 995 C C . LYS A 1 116 ? 5.831 29.733 16.337 1.00 53.47 116 LYS A C 1
ATOM 997 O O . LYS A 1 116 ? 5.732 30.962 16.123 1.00 53.47 116 LYS A O 1
#

Foldseek 3Di:
DVVVVDPFPWDWDDPVPGDTDTDRDLVVVQVVCVVCVPVDDDDDDRDQDQDPPQLPVVDDPVRLLVVLVVDPLVVVCVVSSHDSVSSVVVCVVSVRDHDDPCPVVVVVVVVVPDDD

Sequence (116 aa):
MIKSKFELEHQITHDGVGNYYLSLGAKLFNEMLDNYLESLPRKRYYFRIPSRIYFEDSVSKEILSKLVWKIPIKKISEKYNTYPKIVRETCDKWDIKRPESHYWNKLIKEKEKEPK

Radius of gyration: 19.73 Å; chains: 1; bounding box: 43×46×48 Å

Secondary structure (DSSP, 8-state):
-HHHH-----EEEE-SSS-EEEE--HHHHHHHHHHTSSS------PPP----S-HHHHS-HHHHHHHHHHS-HHHHHHHTT--HHHHHHHHHHTTPPPPPTTHHHHHHHHHTTS--